Protein AF-A0A9E1WF10-F1 (afdb_monomer_lite)

Secondary structure (DSSP, 8-state):
-----HHHHTPPPPHHHHHHHHHHHHHHTTT--TT--EEEESSHHHHHHHHHHHTTSS-EEEEGGGTT--HHHHHHHHHTT-

Radius of gyration: 13.96 Å; chains: 1; bounding box: 25×37×28 Å

Foldseek 3Di:
DDPPPCVFLADADDPVSLVVLQVVLVVVVVPDDQPDAAEFENRRHGVVSCCSNQPPNHDYHYDPCPVVHDPVSVVVVVVVVD

Structure (mmCIF, N/CA/C/O backbone):
data_AF-A0A9E1WF10-F1
#
_entry.id   AF-A0A9E1WF10-F1
#
loop_
_atom_site.group_PDB
_atom_site.id
_atom_site.type_symbol
_atom_site.label_atom_id
_atom_site.label_alt_id
_atom_site.label_comp_id
_atom_site.label_asym_id
_atom_site.label_entity_id
_atom_site.label_seq_id
_atom_site.pdbx_PDB_ins_code
_atom_site.Cartn_x
_atom_site.Cartn_y
_atom_site.Cartn_z
_atom_site.occupancy
_atom_site.B_iso_or_equiv
_atom_site.auth_seq_id
_atom_site.auth_comp_id
_atom_site.auth_asym_id
_atom_site.auth_atom_id
_atom_site.pdbx_PDB_model_num
ATOM 1 N N . MET A 1 1 ? 5.877 22.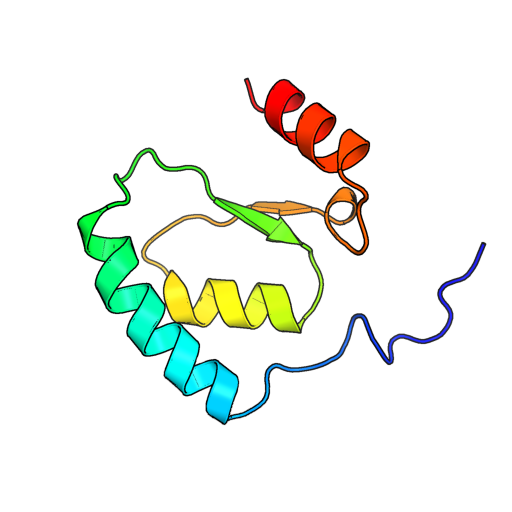354 -9.715 1.00 43.44 1 MET A N 1
ATOM 2 C CA . MET A 1 1 ? 4.867 21.553 -10.441 1.00 43.44 1 MET A CA 1
ATOM 3 C C . MET A 1 1 ? 5.577 20.723 -11.497 1.00 43.44 1 MET A C 1
ATOM 5 O O . MET A 1 1 ? 6.500 21.246 -12.107 1.00 43.44 1 MET A O 1
ATOM 9 N N . ASN A 1 2 ? 5.120 19.482 -11.685 1.00 34.88 2 ASN A N 1
ATOM 10 C CA . ASN A 1 2 ? 5.487 18.499 -12.716 1.00 34.88 2 ASN A CA 1
ATOM 11 C C . ASN A 1 2 ? 6.582 17.475 -12.373 1.00 34.88 2 ASN A C 1
ATOM 13 O O . ASN A 1 2 ? 7.720 17.551 -12.827 1.00 34.88 2 ASN A O 1
ATOM 17 N N . SER A 1 3 ? 6.143 16.418 -11.689 1.00 37.53 3 SER A N 1
ATOM 18 C CA . SER A 1 3 ? 6.654 15.044 -11.762 1.00 37.53 3 SER A CA 1
ATOM 19 C C . SER A 1 3 ? 6.479 14.443 -13.177 1.00 37.53 3 SER A C 1
ATOM 21 O O . SER A 1 3 ? 5.889 13.383 -13.357 1.00 37.53 3 SER A O 1
ATOM 23 N N . LEU A 1 4 ? 7.010 15.105 -14.214 1.00 43.03 4 LEU A N 1
ATOM 24 C CA . LEU A 1 4 ? 6.995 14.654 -15.618 1.00 43.03 4 LEU A CA 1
ATOM 25 C C . LEU A 1 4 ? 8.028 13.547 -15.898 1.00 43.03 4 LEU A C 1
ATOM 27 O O . LEU A 1 4 ? 8.708 13.527 -16.921 1.00 43.03 4 LEU A O 1
ATOM 31 N N . SER A 1 5 ? 8.149 12.580 -14.996 1.00 47.28 5 SER A N 1
ATOM 32 C CA . SER A 1 5 ? 8.685 11.286 -15.383 1.00 47.28 5 SER A CA 1
ATOM 33 C C . SER A 1 5 ? 7.874 10.209 -14.688 1.00 47.28 5 SER A C 1
ATOM 35 O O . SER A 1 5 ? 8.152 9.886 -13.534 1.00 47.28 5 SER A O 1
ATOM 37 N N . GLY A 1 6 ? 6.929 9.605 -15.413 1.00 56.44 6 GLY A N 1
ATOM 38 C CA . GLY A 1 6 ? 6.272 8.355 -15.003 1.00 56.44 6 GLY A CA 1
ATOM 39 C C . GLY A 1 6 ? 7.267 7.262 -14.581 1.00 56.44 6 GLY A C 1
ATOM 40 O O . GLY A 1 6 ? 6.924 6.345 -13.856 1.00 56.44 6 GLY A O 1
ATOM 41 N N . ARG A 1 7 ? 8.561 7.424 -14.892 1.00 71.56 7 ARG A N 1
ATOM 42 C CA . ARG A 1 7 ? 9.656 6.526 -14.515 1.00 71.56 7 ARG A CA 1
ATOM 43 C C . ARG A 1 7 ? 9.676 6.034 -13.071 1.00 71.56 7 ARG A C 1
ATOM 45 O O . ARG A 1 7 ? 10.065 4.887 -12.928 1.00 71.56 7 ARG A O 1
ATOM 52 N N . ASP A 1 8 ? 9.368 6.833 -12.038 1.00 92.31 8 ASP A N 1
ATOM 53 C CA . ASP A 1 8 ? 9.355 6.300 -10.655 1.00 92.31 8 ASP A CA 1
ATOM 54 C C . ASP A 1 8 ? 7.997 5.716 -10.262 1.00 92.31 8 ASP A C 1
ATOM 56 O O . ASP A 1 8 ? 7.936 4.602 -9.741 1.00 92.31 8 ASP A O 1
ATOM 60 N N . PHE A 1 9 ? 6.916 6.453 -10.512 1.00 93.81 9 PHE A N 1
ATOM 61 C CA . PHE A 1 9 ? 5.558 6.025 -10.174 1.00 93.81 9 PHE A CA 1
ATOM 62 C C . PHE A 1 9 ? 5.194 4.694 -10.854 1.00 93.81 9 PHE A C 1
ATOM 64 O O . PHE A 1 9 ? 4.623 3.805 -10.217 1.00 93.81 9 PHE A O 1
ATOM 71 N N . ASP A 1 10 ? 5.645 4.519 -12.099 1.00 94.88 10 ASP A N 1
ATOM 72 C CA . ASP A 1 10 ? 5.450 3.333 -12.933 1.00 94.88 10 ASP A CA 1
ATOM 73 C C . ASP A 1 10 ? 6.522 2.251 -12.711 1.00 94.88 10 ASP A C 1
ATOM 75 O O . ASP A 1 10 ? 6.621 1.290 -13.476 1.00 94.88 10 ASP A O 1
ATOM 79 N N . ARG A 1 11 ? 7.365 2.356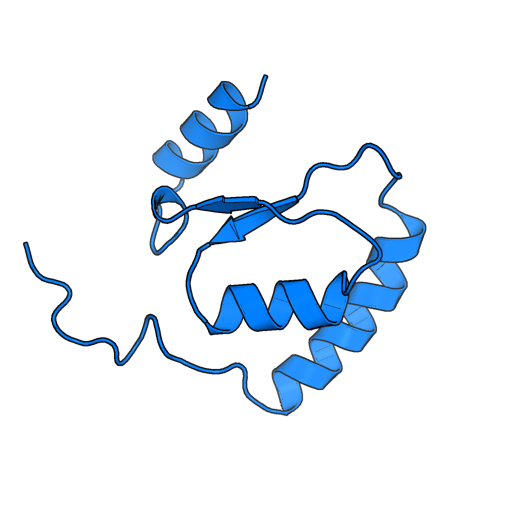 -11.675 1.00 94.62 11 ARG A N 1
ATOM 80 C CA . ARG A 1 11 ? 8.300 1.261 -11.376 1.00 94.62 11 ARG A CA 1
ATOM 81 C C . ARG A 1 11 ? 7.531 0.040 -10.922 1.00 94.62 11 ARG A C 1
ATOM 83 O O . ARG A 1 11 ? 6.751 0.103 -9.972 1.00 94.62 11 ARG A O 1
ATOM 90 N N . ILE A 1 12 ? 7.843 -1.076 -11.565 1.00 95.56 12 ILE A N 1
ATOM 91 C CA . ILE A 1 12 ? 7.390 -2.394 -11.149 1.00 95.56 12 ILE A CA 1
ATOM 92 C C . ILE A 1 12 ? 8.275 -2.937 -10.027 1.00 95.56 12 ILE A C 1
ATOM 94 O O . ILE A 1 12 ? 9.466 -2.626 -9.929 1.00 95.56 12 ILE A O 1
ATOM 98 N N . LEU A 1 13 ? 7.675 -3.762 -9.182 1.00 95.81 13 LEU A N 1
ATOM 99 C CA . LEU A 1 13 ? 8.374 -4.572 -8.204 1.00 95.81 13 LEU A CA 1
ATOM 100 C C . LEU A 1 13 ? 9.312 -5.546 -8.937 1.00 95.81 13 LEU A C 1
ATOM 102 O O . LEU A 1 13 ? 8.946 -6.126 -9.956 1.00 95.81 13 LEU A O 1
ATOM 106 N N . ILE A 1 14 ? 10.532 -5.715 -8.434 1.00 95.62 14 ILE A N 1
ATOM 107 C CA . ILE A 1 14 ? 11.497 -6.674 -8.994 1.00 95.62 14 ILE A CA 1
ATOM 108 C C . ILE A 1 14 ? 11.183 -8.107 -8.520 1.00 95.62 14 ILE A C 1
ATOM 110 O O . ILE A 1 14 ? 10.482 -8.254 -7.515 1.00 95.62 14 ILE A O 1
ATOM 114 N N . PRO A 1 15 ? 11.685 -9.163 -9.191 1.00 95.06 15 PRO A N 1
ATOM 115 C CA . PRO A 1 15 ? 11.398 -10.558 -8.833 1.00 95.06 15 PRO A CA 1
ATOM 116 C C . PRO A 1 15 ? 11.649 -10.897 -7.358 1.00 95.06 15 PRO A C 1
ATOM 118 O O . PRO A 1 15 ? 10.734 -11.368 -6.692 1.00 95.06 15 PRO A O 1
ATOM 121 N N . ASP A 1 16 ? 12.803 -10.526 -6.803 1.00 96.56 16 ASP A N 1
ATOM 122 C CA . ASP A 1 16 ? 13.125 -10.755 -5.384 1.00 96.56 16 ASP A CA 1
ATOM 123 C C . ASP A 1 16 ? 12.097 -10.105 -4.439 1.00 96.56 16 ASP A C 1
ATOM 125 O O . ASP A 1 16 ? 11.734 -10.652 -3.399 1.00 96.56 16 ASP A O 1
ATOM 129 N N . GLY A 1 17 ? 11.555 -8.945 -4.826 1.00 96.12 17 GLY A N 1
ATOM 130 C CA . GLY A 1 17 ? 10.489 -8.276 -4.082 1.00 96.12 17 GLY A CA 1
ATOM 131 C C . GLY A 1 17 ? 9.182 -9.076 -4.066 1.00 96.12 17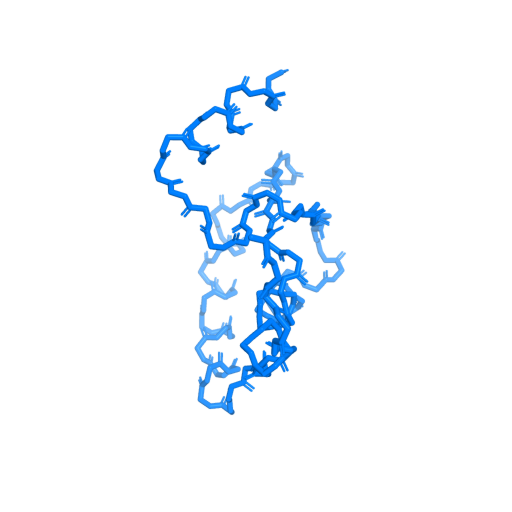 GLY A C 1
ATOM 132 O O . GLY A 1 17 ? 8.429 -8.998 -3.095 1.00 96.12 17 GLY A O 1
ATOM 133 N N . HIS A 1 18 ? 8.912 -9.880 -5.100 1.00 95.81 18 HIS A N 1
ATOM 134 C CA . HIS A 1 18 ? 7.751 -10.769 -5.119 1.00 95.81 18 HIS A CA 1
ATOM 135 C C . HIS A 1 18 ? 7.898 -11.897 -4.095 1.00 95.81 18 HIS A C 1
ATOM 137 O O . HIS A 1 18 ? 6.933 -12.195 -3.389 1.00 95.81 18 HIS A O 1
ATOM 143 N N . GLU A 1 19 ? 9.092 -12.486 -3.974 1.00 95.56 19 GLU A N 1
ATOM 144 C CA . GLU A 1 19 ? 9.384 -13.527 -2.979 1.00 95.56 19 GLU A CA 1
ATOM 145 C C . GLU A 1 19 ? 9.241 -12.983 -1.552 1.00 95.56 19 GLU A C 1
ATOM 147 O O . GLU A 1 19 ? 8.543 -13.573 -0.723 1.00 95.56 19 GLU A O 1
ATOM 152 N N . GLN A 1 20 ? 9.782 -11.788 -1.295 1.00 97.44 20 GLN A N 1
ATOM 153 C CA . GLN A 1 20 ? 9.630 -11.094 -0.010 1.00 97.44 20 GLN A CA 1
ATOM 154 C C . GLN A 1 20 ? 8.155 -10.838 0.340 1.00 97.44 20 GLN A C 1
ATOM 156 O O . GLN A 1 20 ? 7.746 -11.009 1.491 1.00 97.44 20 GLN A O 1
ATOM 161 N N .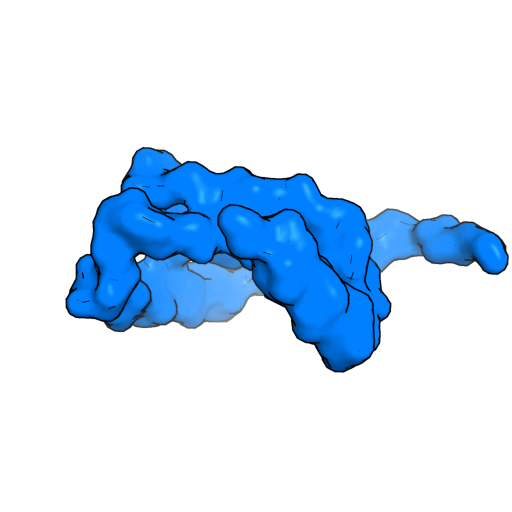 CYS A 1 21 ? 7.320 -10.486 -0.645 1.00 97.62 21 CYS A N 1
ATOM 162 C CA . CYS A 1 21 ? 5.882 -10.314 -0.421 1.00 97.62 21 CYS A CA 1
ATOM 163 C C . CYS A 1 21 ? 5.199 -11.615 0.031 1.00 97.62 21 CYS A C 1
ATOM 165 O O . CYS A 1 21 ? 4.296 -11.558 0.868 1.00 97.62 21 CYS A O 1
ATOM 167 N N . GLN A 1 22 ? 5.621 -12.784 -0.469 1.00 94.19 22 GLN A N 1
ATOM 168 C CA . GLN A 1 22 ? 5.062 -14.069 -0.024 1.00 94.19 22 GLN A CA 1
ATOM 169 C C . GLN A 1 22 ? 5.416 -14.373 1.435 1.00 94.19 22 GLN A C 1
ATOM 171 O O . GLN A 1 22 ? 4.561 -14.832 2.199 1.00 94.19 22 GLN A O 1
ATOM 176 N N . GLU A 1 23 ? 6.642 -14.062 1.859 1.00 94.12 23 GLU A N 1
ATOM 177 C CA . GLU A 1 23 ? 7.035 -14.225 3.259 1.00 94.12 23 GLU A CA 1
ATOM 178 C C . GLU A 1 23 ? 6.210 -13.306 4.175 1.00 94.12 23 GLU A C 1
ATOM 180 O O . GLU A 1 23 ? 5.649 -13.759 5.179 1.00 94.12 23 GLU A O 1
ATOM 185 N N . VAL A 1 24 ? 6.061 -12.030 3.802 1.00 95.69 24 VAL A N 1
ATOM 186 C CA . VAL A 1 24 ? 5.266 -11.048 4.557 1.00 95.69 24 VAL A CA 1
ATOM 187 C C . VAL A 1 24 ? 3.796 -11.464 4.643 1.00 95.69 24 VAL A C 1
ATOM 189 O O . VAL A 1 24 ? 3.214 -11.425 5.729 1.00 95.69 24 VAL A O 1
ATOM 192 N N . LYS A 1 25 ? 3.204 -11.935 3.539 1.00 95.12 25 LYS A N 1
ATOM 193 C CA . LYS A 1 25 ? 1.829 -12.456 3.494 1.00 95.12 25 LYS A CA 1
ATOM 194 C C . LYS A 1 25 ? 1.573 -13.524 4.548 1.00 95.12 25 LYS A C 1
ATOM 196 O O . LYS A 1 25 ? 0.575 -13.462 5.266 1.00 95.12 25 LYS A O 1
ATOM 201 N N . SER A 1 26 ? 2.489 -14.486 4.666 1.00 90.06 26 SER A N 1
ATOM 202 C CA . SER A 1 26 ? 2.356 -15.589 5.623 1.00 90.06 26 SER A CA 1
ATOM 203 C C . SER A 1 26 ? 2.305 -15.110 7.081 1.00 90.06 26 SER A C 1
ATOM 205 O O . SER A 1 26 ? 1.601 -15.699 7.905 1.00 90.06 26 SER A O 1
ATOM 207 N N . LYS A 1 27 ? 3.009 -14.013 7.390 1.00 92.88 27 LYS A N 1
ATOM 208 C CA . LYS A 1 27 ? 3.063 -13.400 8.722 1.00 92.88 27 LYS A CA 1
ATOM 209 C C . LYS A 1 27 ? 1.834 -12.530 8.983 1.00 92.88 27 LYS A C 1
ATOM 211 O O . LYS A 1 27 ? 1.192 -12.686 10.018 1.00 92.88 27 LYS A O 1
ATOM 216 N N . LEU A 1 28 ? 1.468 -11.660 8.040 1.00 91.38 28 LEU A N 1
ATOM 217 C CA . LEU A 1 28 ? 0.354 -10.721 8.208 1.00 91.38 28 LEU A CA 1
ATOM 218 C C . LEU A 1 28 ? -1.003 -11.417 8.315 1.00 91.38 28 LEU A C 1
ATOM 220 O O . LEU A 1 28 ? -1.825 -10.996 9.123 1.00 91.38 28 LEU A O 1
ATOM 224 N N . ASN A 1 29 ? -1.220 -12.522 7.596 1.00 80.19 29 ASN A N 1
ATOM 225 C CA . ASN A 1 29 ? -2.471 -13.284 7.690 1.00 80.19 29 ASN A CA 1
ATOM 226 C C . ASN A 1 29 ? -2.743 -13.863 9.091 1.00 80.19 29 ASN A C 1
ATOM 228 O O . ASN A 1 29 ? -3.875 -14.235 9.381 1.00 80.19 29 ASN A O 1
ATOM 232 N N . ARG A 1 30 ? -1.730 -13.930 9.965 1.00 85.69 30 ARG A N 1
ATOM 233 C CA . ARG A 1 30 ? -1.882 -14.353 11.367 1.00 85.69 30 ARG A CA 1
ATOM 234 C C . ARG A 1 30 ? -2.181 -13.196 12.323 1.00 85.69 30 ARG A C 1
ATOM 236 O O . ARG A 1 30 ? -2.557 -13.448 13.460 1.00 85.69 30 ARG A O 1
ATOM 243 N N . ILE A 1 31 ? -1.968 -11.958 11.882 1.00 91.06 31 ILE A N 1
ATOM 244 C CA . ILE A 1 31 ? -2.036 -10.750 12.716 1.00 91.06 31 ILE A CA 1
ATOM 245 C C . ILE A 1 31 ? -3.279 -9.927 12.370 1.00 91.06 31 ILE A C 1
ATOM 247 O O . ILE A 1 31 ? -3.946 -9.407 13.259 1.00 91.06 31 ILE A O 1
ATOM 251 N N . LEU A 1 32 ? -3.590 -9.792 11.080 1.00 92.62 32 LEU A N 1
ATOM 252 C CA . LEU A 1 32 ? -4.633 -8.888 10.611 1.00 92.62 32 LEU A CA 1
ATOM 253 C C . LEU A 1 32 ? -6.024 -9.518 10.717 1.00 92.62 32 LEU A C 1
ATOM 255 O O . LEU A 1 32 ? -6.304 -10.567 10.130 1.00 92.62 32 LEU A O 1
ATOM 259 N N . SER A 1 33 ? -6.933 -8.818 11.392 1.00 91.44 33 SER A N 1
ATOM 260 C CA . SER A 1 33 ? -8.349 -9.180 11.457 1.00 91.44 33 SER A CA 1
ATOM 261 C C . SER A 1 33 ? -9.090 -8.788 10.173 1.00 91.44 33 SER A C 1
ATOM 263 O O . SER A 1 33 ? -8.560 -8.097 9.297 1.00 91.44 33 SER A O 1
ATOM 265 N N . ASN A 1 34 ? -10.341 -9.225 10.024 1.00 86.94 34 ASN A N 1
ATOM 266 C CA . ASN A 1 34 ? -11.196 -8.811 8.900 1.00 86.94 34 ASN A CA 1
ATOM 267 C C . ASN A 1 34 ? -11.600 -7.333 8.947 1.00 86.94 34 ASN A C 1
ATOM 269 O O . ASN A 1 34 ? -11.959 -6.782 7.915 1.00 86.94 34 ASN A O 1
ATOM 273 N N . GLU A 1 35 ? -11.472 -6.691 10.104 1.00 90.00 35 GLU A N 1
ATOM 274 C CA . GLU A 1 35 ? -11.767 -5.268 10.298 1.00 90.00 35 GLU A CA 1
ATOM 275 C C . GLU A 1 35 ? -10.559 -4.371 9.996 1.00 90.00 35 GLU A C 1
ATOM 277 O O . GLU A 1 35 ? -10.674 -3.148 9.992 1.00 90.00 35 GLU A O 1
ATOM 282 N N . THR A 1 36 ? -9.386 -4.959 9.732 1.00 92.88 36 THR A N 1
ATOM 283 C CA . THR A 1 36 ? -8.186 -4.191 9.391 1.00 92.88 36 THR A CA 1
ATOM 284 C C . THR A 1 36 ? -8.388 -3.474 8.057 1.00 92.88 36 THR A C 1
ATOM 286 O O . THR A 1 36 ? -8.440 -4.110 7.002 1.00 92.88 36 THR A O 1
ATOM 289 N N . LYS A 1 37 ? -8.441 -2.141 8.103 1.00 93.88 37 LYS A N 1
ATOM 290 C CA . LYS A 1 37 ? -8.419 -1.284 6.915 1.00 93.88 37 LYS A CA 1
ATOM 291 C C . LYS A 1 37 ? -6.988 -1.186 6.377 1.00 93.88 37 LYS A C 1
ATOM 293 O O . LYS A 1 37 ? -6.043 -1.018 7.145 1.00 93.88 37 LYS A O 1
ATOM 298 N N . ILE A 1 38 ? -6.828 -1.296 5.060 1.00 95.69 38 ILE A N 1
ATOM 299 C CA . ILE A 1 38 ? -5.524 -1.225 4.394 1.00 95.69 38 ILE A CA 1
ATOM 300 C C . ILE A 1 38 ? -5.531 -0.029 3.453 1.00 95.69 38 ILE A C 1
ATOM 302 O O . ILE A 1 38 ? -6.363 0.052 2.548 1.00 95.69 38 ILE A O 1
ATOM 306 N N . TYR A 1 39 ? -4.568 0.863 3.647 1.00 97.56 39 TYR A N 1
ATOM 307 C CA . TYR A 1 39 ? -4.388 2.063 2.842 1.00 97.56 39 TYR A CA 1
ATOM 308 C C . TYR A 1 39 ? -3.025 2.025 2.164 1.00 97.56 39 TYR A C 1
ATOM 310 O O . TYR A 1 39 ? -2.021 1.660 2.777 1.00 97.56 39 TYR A O 1
ATOM 318 N N . CYS A 1 40 ? -2.993 2.345 0.876 1.00 97.94 40 CYS A N 1
ATOM 319 C CA . CYS A 1 40 ? -1.824 2.145 0.039 1.00 97.94 40 CYS A CA 1
ATOM 320 C C . CYS A 1 40 ? -1.633 3.317 -0.927 1.00 97.94 40 CYS A C 1
ATOM 322 O O . CYS A 1 40 ? -2.599 3.901 -1.412 1.00 97.94 40 CYS A O 1
ATOM 324 N N . SER A 1 41 ? -0.381 3.636 -1.252 1.00 98.25 41 SER A N 1
ATOM 325 C CA . SER A 1 41 ? -0.077 4.548 -2.355 1.00 98.25 41 SER A CA 1
ATOM 326 C C . SER A 1 41 ? -0.541 3.963 -3.692 1.00 98.25 41 SER A C 1
ATOM 328 O O . SER A 1 41 ? -0.515 2.747 -3.913 1.00 98.25 41 SER A O 1
ATOM 330 N N . THR A 1 42 ? -0.929 4.842 -4.606 1.00 97.25 42 THR A N 1
ATOM 331 C CA . THR A 1 42 ? -1.340 4.543 -5.984 1.00 97.25 42 THR A CA 1
ATOM 332 C C . THR A 1 42 ? -0.192 4.132 -6.910 1.00 97.25 42 THR A C 1
ATOM 334 O O . THR A 1 42 ? -0.480 3.651 -8.008 1.00 97.25 42 THR A O 1
ATOM 337 N N . ALA A 1 43 ? 1.072 4.253 -6.485 1.00 97.25 43 ALA A N 1
ATOM 338 C CA . ALA A 1 43 ? 2.235 3.855 -7.279 1.00 97.25 43 ALA A CA 1
ATOM 339 C C . ALA A 1 43 ? 2.207 2.364 -7.666 1.00 97.25 43 ALA A C 1
ATOM 341 O O . ALA A 1 43 ? 1.731 1.505 -6.918 1.00 97.25 43 ALA A O 1
ATOM 342 N N . MET A 1 44 ? 2.759 2.019 -8.833 1.00 96.81 44 MET A N 1
ATOM 343 C CA . MET A 1 44 ? 2.644 0.657 -9.371 1.00 96.81 44 MET A CA 1
ATOM 344 C C . MET A 1 44 ? 3.260 -0.405 -8.455 1.00 96.81 44 MET A C 1
ATOM 346 O O . MET A 1 44 ? 2.605 -1.402 -8.146 1.00 96.81 44 MET A O 1
ATOM 350 N N . ARG A 1 45 ? 4.478 -0.175 -7.951 1.00 96.62 45 ARG A N 1
ATOM 351 C CA . ARG A 1 45 ? 5.137 -1.094 -7.008 1.00 96.62 45 ARG A CA 1
ATOM 352 C C . ARG A 1 45 ? 4.308 -1.346 -5.747 1.00 96.62 45 ARG A C 1
ATOM 354 O O . ARG A 1 45 ? 4.228 -2.486 -5.307 1.00 96.62 45 ARG A O 1
ATOM 361 N N . THR A 1 46 ? 3.656 -0.324 -5.187 1.00 97.44 46 THR A N 1
ATOM 362 C CA . THR A 1 46 ? 2.867 -0.471 -3.954 1.00 97.44 46 THR A CA 1
ATOM 363 C C . THR A 1 46 ? 1.552 -1.194 -4.224 1.00 97.44 46 THR A C 1
ATOM 365 O O . THR A 1 46 ? 1.166 -2.058 -3.437 1.00 97.44 46 THR A O 1
ATOM 368 N N . ARG A 1 47 ? 0.920 -0.953 -5.383 1.00 97.75 47 ARG A N 1
ATOM 369 C CA . ARG A 1 47 ? -0.221 -1.753 -5.859 1.00 97.75 47 ARG A CA 1
ATOM 370 C C . ARG A 1 47 ? 0.143 -3.227 -6.024 1.00 97.75 47 ARG A C 1
ATOM 372 O O . ARG A 1 47 ? -0.605 -4.082 -5.555 1.00 97.75 47 ARG A O 1
ATOM 379 N N . GLN A 1 48 ? 1.290 -3.526 -6.635 1.00 97.88 48 GLN A N 1
ATOM 380 C CA . GLN A 1 48 ? 1.780 -4.898 -6.800 1.00 97.88 48 GLN A CA 1
ATOM 381 C C . GLN A 1 48 ? 2.077 -5.559 -5.450 1.00 97.88 48 GLN A C 1
ATOM 383 O O . GLN A 1 48 ? 1.601 -6.666 -5.209 1.00 97.88 48 GLN A O 1
ATOM 388 N N . THR A 1 49 ? 2.773 -4.871 -4.538 1.00 98.19 49 THR A N 1
ATOM 389 C CA . THR A 1 49 ? 3.007 -5.352 -3.167 1.00 98.19 49 THR A CA 1
ATOM 390 C C . THR A 1 49 ? 1.692 -5.688 -2.462 1.00 98.19 49 THR A C 1
ATOM 392 O O . THR A 1 49 ? 1.533 -6.795 -1.950 1.00 98.19 49 THR A O 1
ATOM 395 N N . ALA A 1 50 ? 0.718 -4.773 -2.482 1.00 97.44 50 ALA A N 1
ATOM 396 C CA . ALA A 1 50 ? -0.584 -4.993 -1.860 1.00 97.44 50 ALA A CA 1
ATOM 397 C C . ALA A 1 50 ? -1.340 -6.169 -2.502 1.00 97.44 50 ALA A C 1
ATOM 399 O O . ALA A 1 50 ? -1.879 -7.012 -1.787 1.00 97.44 50 ALA A O 1
ATOM 400 N N . GLY A 1 51 ? -1.332 -6.275 -3.834 1.00 96.75 51 GLY A N 1
ATOM 401 C CA . GLY A 1 51 ? -1.969 -7.375 -4.559 1.00 96.75 51 GLY A CA 1
ATOM 402 C C . GLY A 1 51 ? -1.354 -8.741 -4.242 1.00 96.75 51 GLY A C 1
ATOM 403 O O . GLY A 1 51 ? -2.079 -9.715 -4.058 1.00 96.75 51 GLY A O 1
ATOM 404 N N . LEU A 1 52 ? -0.028 -8.821 -4.109 1.00 97.06 52 LEU A N 1
ATOM 405 C CA . LEU A 1 52 ? 0.661 -10.065 -3.753 1.00 97.06 52 LEU A CA 1
ATOM 406 C C . LEU A 1 52 ? 0.363 -10.492 -2.312 1.00 97.06 52 LEU A C 1
ATOM 408 O O . LEU A 1 52 ? 0.081 -11.671 -2.068 1.00 97.06 52 LEU A O 1
ATOM 412 N N . ILE A 1 53 ? 0.399 -9.539 -1.374 1.00 96.38 53 ILE A N 1
ATOM 413 C CA . ILE A 1 53 ? 0.185 -9.800 0.052 1.00 96.38 53 ILE A CA 1
ATOM 414 C C . ILE A 1 53 ? -1.283 -10.128 0.326 1.00 96.38 53 ILE A C 1
ATOM 416 O O . ILE A 1 53 ? -1.586 -11.179 0.885 1.00 96.38 53 ILE A O 1
ATOM 420 N N . PHE A 1 54 ? -2.203 -9.264 -0.091 1.00 94.69 54 PHE A N 1
ATOM 421 C CA . PHE A 1 54 ? -3.604 -9.348 0.320 1.00 94.69 54 PHE A CA 1
ATOM 422 C C . PHE A 1 54 ? -4.493 -10.055 -0.706 1.00 94.69 54 PHE A C 1
ATOM 424 O O . PHE A 1 54 ? -5.475 -10.695 -0.325 1.00 94.69 54 PHE A O 1
ATOM 431 N N . GLY A 1 55 ? -4.152 -9.999 -1.997 1.00 90.69 55 GLY A N 1
ATOM 432 C CA . GLY A 1 55 ? -4.989 -10.531 -3.075 1.00 90.69 55 GLY A CA 1
ATOM 433 C C . GLY A 1 55 ? -6.445 -10.077 -2.939 1.00 90.69 55 GLY A C 1
ATOM 434 O O . GLY A 1 55 ? -6.714 -8.918 -2.643 1.00 90.69 55 GLY A O 1
ATOM 435 N N . ASN A 1 56 ? -7.380 -11.019 -3.074 1.00 89.12 56 ASN A N 1
ATOM 436 C CA . ASN A 1 56 ? -8.813 -10.767 -2.875 1.00 89.12 56 ASN A CA 1
ATOM 437 C C . ASN A 1 56 ? -9.271 -10.965 -1.415 1.00 89.12 56 ASN A C 1
ATOM 439 O O . ASN A 1 56 ? -10.468 -10.959 -1.146 1.00 89.12 56 ASN A O 1
ATOM 443 N N . GLN A 1 57 ? -8.351 -11.206 -0.471 1.00 89.12 57 GLN A N 1
ATOM 444 C CA . GLN A 1 57 ? -8.700 -11.518 0.922 1.00 89.12 57 GLN A CA 1
ATOM 445 C C . GLN A 1 57 ? -9.024 -10.270 1.749 1.00 89.12 57 GLN A C 1
ATOM 447 O O . GLN A 1 57 ? -9.665 -10.386 2.792 1.00 89.12 57 GLN A O 1
ATOM 452 N N . LYS A 1 58 ? -8.560 -9.090 1.322 1.00 90.75 58 LYS A N 1
ATOM 453 C CA . LYS A 1 58 ? -8.778 -7.813 2.012 1.00 90.75 58 LYS A CA 1
ATOM 454 C C . LYS A 1 58 ? -9.047 -6.707 0.997 1.00 90.75 58 LYS A C 1
ATOM 456 O O . LYS A 1 58 ? -8.500 -6.728 -0.103 1.00 90.75 58 LYS A O 1
ATOM 461 N N . LEU A 1 59 ? -9.852 -5.725 1.393 1.00 92.94 59 LEU A N 1
ATOM 462 C CA . LEU A 1 59 ? -10.062 -4.511 0.613 1.00 92.94 59 LEU A CA 1
ATOM 463 C C . LEU A 1 59 ? -8.897 -3.542 0.852 1.00 92.94 59 LEU A C 1
ATOM 465 O O . LEU A 1 59 ? -8.559 -3.249 1.998 1.00 92.94 59 LEU A O 1
ATOM 469 N N . VAL A 1 60 ? -8.302 -3.041 -0.231 1.00 96.75 60 VAL A N 1
ATOM 470 C CA . VAL A 1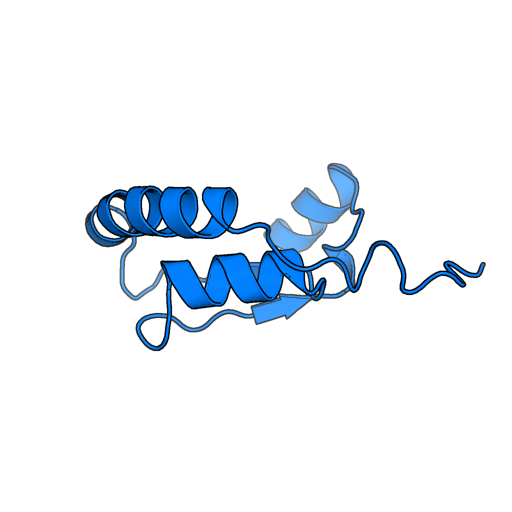 60 ? -7.211 -2.060 -0.189 1.00 96.75 60 VAL A CA 1
ATOM 471 C C . VAL A 1 60 ? -7.700 -0.747 -0.792 1.00 96.75 60 VAL A C 1
ATOM 473 O O . VAL A 1 60 ? -8.111 -0.714 -1.951 1.00 96.75 60 VAL A O 1
ATOM 476 N N . GLY A 1 61 ? -7.648 0.332 -0.012 1.00 97.44 61 GLY A N 1
ATOM 477 C CA . GLY A 1 61 ? -7.864 1.691 -0.505 1.00 97.44 61 GLY A CA 1
ATOM 478 C C . GLY A 1 61 ? -6.569 2.271 -1.074 1.00 97.44 61 GLY A C 1
ATOM 479 O O . GLY A 1 61 ? -5.502 2.099 -0.481 1.00 97.44 61 GLY A O 1
ATOM 480 N N . TYR A 1 62 ? -6.656 2.961 -2.212 1.00 97.94 62 TYR A N 1
ATOM 481 C CA . TYR A 1 62 ? -5.502 3.556 -2.887 1.00 97.94 62 TYR A CA 1
ATOM 482 C C . TYR A 1 62 ? -5.605 5.078 -2.930 1.00 97.94 62 TYR A C 1
ATOM 484 O O . TYR A 1 62 ? -6.609 5.601 -3.407 1.00 97.94 62 TYR A O 1
ATOM 492 N N . PHE A 1 63 ? -4.551 5.763 -2.488 1.00 97.94 63 PHE A N 1
ATOM 493 C CA . PHE A 1 63 ? -4.544 7.215 -2.303 1.00 97.94 63 PHE A CA 1
ATOM 494 C C . PHE A 1 63 ? -3.284 7.843 -2.905 1.00 97.94 63 PHE A C 1
ATOM 496 O O . PHE A 1 63 ? -2.164 7.404 -2.627 1.00 97.94 63 PHE A O 1
ATOM 503 N N . GLU A 1 64 ? -3.472 8.871 -3.735 1.00 96.19 64 GLU A N 1
ATOM 504 C CA . GLU A 1 64 ? -2.370 9.616 -4.364 1.00 96.19 64 GLU A CA 1
ATOM 505 C C . GLU A 1 64 ? -1.534 10.368 -3.321 1.00 96.19 64 GLU A C 1
ATOM 507 O O . GLU A 1 64 ? -0.314 10.430 -3.434 1.00 96.19 64 GLU A O 1
ATOM 512 N N . GLU A 1 65 ? -2.166 10.872 -2.257 1.00 96.06 65 GLU A N 1
ATOM 513 C CA . GLU A 1 65 ? -1.499 11.627 -1.186 1.00 96.06 65 GLU A CA 1
ATOM 514 C C . GLU A 1 65 ? -0.485 10.804 -0.381 1.00 96.06 65 GLU A C 1
ATOM 516 O O . GLU A 1 65 ? 0.366 11.383 0.283 1.00 96.06 65 GLU A O 1
ATOM 521 N N . LEU A 1 66 ? -0.535 9.468 -0.476 1.00 97.44 66 LEU A N 1
ATOM 522 C CA . LEU A 1 66 ? 0.448 8.559 0.121 1.00 97.44 66 LEU A CA 1
ATOM 523 C C . LEU A 1 66 ? 1.671 8.321 -0.788 1.00 97.44 66 LEU A C 1
ATOM 525 O O . LEU A 1 66 ? 2.634 7.675 -0.373 1.00 97.44 66 LEU A O 1
ATOM 529 N N . TYR A 1 67 ? 1.661 8.787 -2.044 1.00 96.88 67 TYR A N 1
ATOM 530 C CA . TYR A 1 67 ? 2.833 8.719 -2.920 1.00 96.88 67 TYR A CA 1
ATOM 531 C C . TYR A 1 67 ? 3.821 9.844 -2.596 1.00 96.88 67 TYR A C 1
ATOM 533 O O . TYR A 1 67 ? 3.485 11.020 -2.691 1.00 96.88 67 TYR A O 1
ATOM 541 N N . LEU A 1 68 ? 5.063 9.478 -2.248 1.00 95.56 68 LEU A N 1
ATOM 542 C CA . LEU A 1 68 ? 6.119 10.424 -1.844 1.00 95.56 68 LEU A CA 1
ATOM 543 C C . LEU A 1 68 ? 5.683 11.372 -0.709 1.00 95.56 68 LEU A C 1
ATOM 545 O O . LEU A 1 68 ? 6.164 12.502 -0.612 1.00 95.56 68 LEU A O 1
ATOM 549 N N . SER A 1 69 ? 4.788 10.897 0.159 1.00 96.62 69 SER A N 1
ATOM 550 C CA . SER A 1 69 ? 4.314 11.630 1.326 1.00 96.62 69 SER A CA 1
ATOM 551 C C . SER A 1 69 ? 5.421 11.808 2.359 1.00 96.62 69 SER A C 1
ATOM 553 O O . SER A 1 69 ? 6.265 10.928 2.554 1.00 96.62 69 SER A O 1
ATOM 555 N N . ASN A 1 70 ? 5.374 12.921 3.082 1.00 97.44 70 ASN A N 1
ATOM 556 C CA . ASN A 1 70 ? 6.160 13.085 4.299 1.00 97.44 70 ASN A CA 1
ATOM 557 C C . ASN A 1 70 ? 5.417 12.479 5.506 1.00 97.44 70 ASN A C 1
ATOM 559 O O . ASN A 1 70 ? 4.312 11.942 5.390 1.00 97.44 70 ASN A O 1
ATOM 563 N N . LYS A 1 71 ? 6.052 12.542 6.675 1.00 97.38 71 LYS A N 1
ATOM 564 C CA . LYS A 1 71 ? 5.503 12.006 7.922 1.00 97.38 71 LYS A CA 1
ATOM 565 C C . LYS A 1 71 ? 4.222 12.733 8.333 1.00 97.38 71 LYS A C 1
ATOM 567 O O . LYS A 1 71 ? 3.282 12.081 8.778 1.00 97.38 71 LYS A O 1
ATOM 572 N N . GLU A 1 72 ? 4.207 14.055 8.216 1.00 98.00 72 GLU A N 1
ATOM 573 C CA . GLU A 1 72 ? 3.094 14.911 8.623 1.00 98.00 72 GLU A CA 1
ATOM 574 C C . GLU A 1 72 ? 1.828 14.546 7.838 1.00 98.00 72 GLU A C 1
ATOM 576 O O . GLU A 1 72 ? 0.808 14.235 8.446 1.00 98.00 72 GLU A O 1
ATOM 581 N N . THR A 1 73 ? 1.933 14.421 6.512 1.00 96.38 73 THR A N 1
ATOM 582 C CA . THR A 1 73 ? 0.838 13.994 5.629 1.00 96.38 73 THR A CA 1
ATOM 583 C C . THR A 1 73 ? 0.330 12.593 5.970 1.00 96.38 73 THR A C 1
ATOM 585 O O . THR A 1 73 ? -0.875 12.367 5.968 1.00 96.38 73 THR A O 1
ATOM 588 N N . ILE A 1 74 ? 1.214 11.643 6.302 1.00 97.12 74 ILE A N 1
ATOM 589 C CA . ILE A 1 74 ? 0.786 10.291 6.708 1.00 97.12 74 ILE A CA 1
ATOM 590 C C . ILE A 1 74 ? -0.012 10.338 8.017 1.00 97.12 74 ILE A C 1
ATOM 592 O O . ILE A 1 74 ? -1.024 9.651 8.137 1.00 97.12 74 ILE A O 1
ATOM 596 N N . LEU A 1 75 ? 0.432 11.121 9.005 1.00 97.50 75 LEU A N 1
ATOM 597 C CA . LEU A 1 75 ? -0.266 11.235 10.288 1.00 97.50 75 LEU A CA 1
ATOM 598 C C . LEU A 1 75 ? -1.625 11.922 10.130 1.00 97.50 75 LEU A C 1
ATOM 600 O O . LEU A 1 75 ? -2.613 11.426 10.662 1.00 97.50 75 LEU A O 1
ATOM 604 N N . GLU A 1 76 ? -1.687 13.010 9.363 1.00 97.19 76 GLU A N 1
ATOM 605 C CA . GLU A 1 76 ? -2.941 13.693 9.026 1.00 97.19 76 GLU A CA 1
ATOM 606 C C . GLU A 1 76 ? -3.910 12.761 8.294 1.00 97.19 76 GLU A C 1
ATOM 608 O O . GLU A 1 76 ? -5.088 12.702 8.646 1.00 97.19 76 GLU A O 1
ATOM 613 N N . PHE A 1 77 ? -3.407 11.987 7.325 1.00 97.38 77 PHE A N 1
ATOM 614 C CA . PHE A 1 77 ? -4.197 10.977 6.632 1.00 97.38 77 PHE A CA 1
ATOM 615 C C . PHE A 1 77 ? -4.771 9.956 7.612 1.00 97.38 77 PHE A C 1
ATOM 617 O O . PHE A 1 77 ? -5.966 9.705 7.583 1.00 97.38 77 PHE A O 1
ATOM 624 N N . ILE A 1 78 ? -3.954 9.388 8.505 1.00 96.00 78 ILE A N 1
ATOM 625 C CA . ILE A 1 78 ? -4.424 8.399 9.488 1.00 96.00 78 I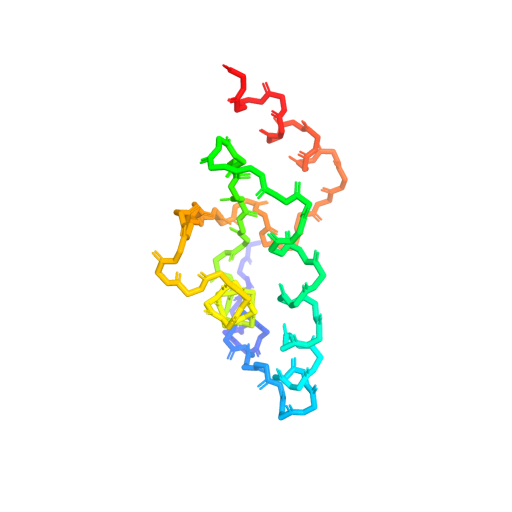LE A CA 1
ATOM 626 C C . ILE A 1 78 ? -5.531 8.990 10.370 1.00 96.00 78 ILE A C 1
ATOM 628 O O . ILE A 1 78 ? -6.566 8.345 10.535 1.00 96.00 78 ILE A O 1
ATOM 632 N N . CYS A 1 79 ? -5.347 10.210 10.883 1.00 96.56 79 CYS A N 1
ATOM 633 C CA . CYS A 1 79 ? -6.347 10.888 11.711 1.00 96.56 79 CYS A CA 1
ATOM 634 C C . CYS A 1 79 ? -7.647 11.205 10.953 1.00 96.56 79 CYS A C 1
ATOM 636 O O . CYS A 1 79 ? -8.695 11.312 11.576 1.00 96.56 79 CYS A O 1
ATOM 638 N N . SER A 1 80 ? -7.612 11.355 9.624 1.00 95.69 80 SER A N 1
ATOM 639 C CA . SER A 1 80 ? -8.817 11.613 8.821 1.00 95.69 80 SER A CA 1
ATOM 640 C C . SER A 1 80 ? -9.620 10.355 8.471 1.00 95.69 80 SER A C 1
ATOM 642 O O . SER A 1 80 ? -10.694 10.469 7.885 1.00 95.69 80 SER A O 1
ATOM 644 N N . GLN A 1 81 ? -9.111 9.160 8.804 1.00 92.62 81 GLN A N 1
ATOM 645 C CA . GLN A 1 81 ? -9.794 7.880 8.567 1.00 92.62 81 GLN A CA 1
ATOM 646 C C . GLN A 1 81 ? -10.638 7.383 9.757 1.00 92.62 81 GLN A C 1
ATOM 648 O O . GLN A 1 81 ? -11.195 6.272 9.678 1.00 92.62 81 GLN A O 1
ATOM 653 N N . GLU A 1 82 ? -10.664 8.156 10.848 1.00 68.06 82 GLU A N 1
ATOM 654 C CA . GLU A 1 82 ? -11.571 7.989 11.993 1.00 68.06 82 GLU A CA 1
ATOM 655 C C . GLU A 1 82 ? -13.022 8.290 11.594 1.00 68.06 82 GLU A C 1
ATOM 657 O O . GLU A 1 82 ? -13.887 7.440 11.915 1.00 68.06 82 GLU A O 1
#

pLDDT: mean 90.6, std 14.2, range [34.88, 98.25]

Sequence (82 aa):
MNSLSGRDFDRILIPDGHEQCQEVKSKLNRILSNETKIYCSTAMRTRQTAGLIFGNQKLVGYFEELYLSNKETILEFICSQE